Protein AF-A0A8I6XYZ6-F1 (afdb_monomer_lite)

Secondary structure (DSSP, 8-state):
--HHHHHHHHHHHHHHHHHHHHHTSGGGTT-HHHHHHHHHHHHHHHHHHHHHHHHHT-SS--HHHHHHHHHHHHHHHHHHHHHHHHHHHHSSTT-HHHHHHHHHHHHHHHHHHHHHHHHHHHHHHHHHHHHHHHHHTTHHHHHHTT-------HHHHHHHHHHTT--S-HHHHHHHGGG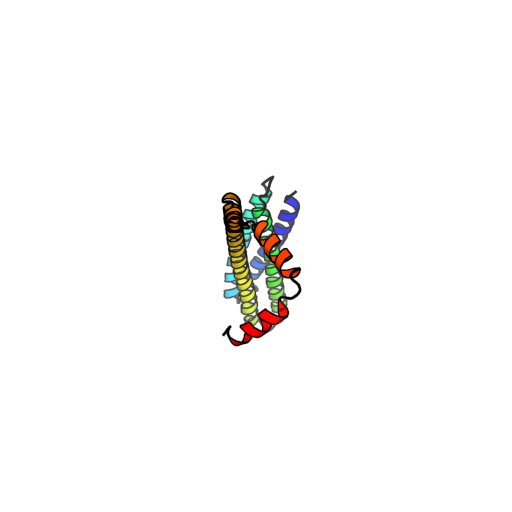--

pLDDT: mean 74.81, std 10.94, range [46.44, 90.06]

Foldseek 3Di:
DCQVLLVVLLVLLVVLLVLLVVCLDPVNVVVVVSVVVSVVVNVVSVVVNVVSVVVNPDPDDDPVRVVVSVLSSVVSVQLVVLSVVLVVVVVPPDDNPVSSVVSVVSNVVSVVVVVVVVVVVVVVVVVVVVVVVCVVVCVVVVVVVVPPPPPDPVVVVVVVVVVVPDDPCPVVCVVCVVVPD

Organism: Hordeum vulgare subsp. vulgare (NCBI:txid112509)

Structure (mmCIF, N/CA/C/O backbone):
data_AF-A0A8I6XYZ6-F1
#
_entry.id   AF-A0A8I6XYZ6-F1
#
loop_
_atom_site.group_PDB
_atom_site.id
_atom_site.type_symbol
_atom_site.label_atom_id
_atom_site.label_alt_id
_atom_site.label_comp_id
_atom_site.label_asym_id
_atom_site.label_entity_id
_atom_site.label_seq_id
_atom_site.pdbx_PDB_ins_code
_atom_site.Cartn_x
_atom_site.Cartn_y
_atom_site.Cartn_z
_atom_site.occupancy
_atom_site.B_iso_or_equiv
_atom_site.auth_seq_id
_atom_site.auth_comp_id
_atom_site.auth_asym_id
_atom_site.auth_atom_id
_atom_site.pdbx_PDB_model_num
ATOM 1 N N . MET A 1 1 ? 12.196 17.423 -11.114 1.00 46.44 1 MET A N 1
ATOM 2 C CA . MET A 1 1 ? 10.815 17.808 -10.720 1.00 46.44 1 MET A CA 1
ATOM 3 C C . MET A 1 1 ? 10.084 16.623 -10.070 1.00 46.44 1 MET A C 1
ATOM 5 O O . MET A 1 1 ? 9.103 16.125 -10.606 1.00 46.44 1 MET A O 1
ATOM 9 N N . SER A 1 2 ? 10.576 16.140 -8.923 1.00 52.31 2 SER A N 1
ATOM 10 C CA . SER A 1 2 ? 10.063 14.932 -8.234 1.00 52.31 2 SER A CA 1
ATOM 11 C C . SER A 1 2 ? 9.264 15.259 -6.964 1.00 52.31 2 SER A C 1
ATOM 13 O O . SER A 1 2 ? 8.415 14.468 -6.557 1.00 52.31 2 SER A O 1
ATOM 15 N N . ALA A 1 3 ? 9.524 16.430 -6.375 1.00 57.62 3 ALA A N 1
ATOM 16 C CA . ALA A 1 3 ? 8.981 16.893 -5.100 1.00 57.62 3 ALA A CA 1
ATOM 17 C C . ALA A 1 3 ? 7.437 16.910 -4.999 1.00 57.62 3 ALA A C 1
ATOM 19 O O . ALA A 1 3 ? 6.911 16.353 -4.037 1.00 57.62 3 ALA A O 1
ATOM 20 N N . PRO A 1 4 ? 6.660 17.437 -5.976 1.00 60.50 4 PRO A N 1
ATOM 21 C CA . PRO A 1 4 ? 5.206 17.553 -5.795 1.00 60.50 4 PRO A CA 1
ATOM 22 C C . PRO A 1 4 ? 4.486 16.195 -5.710 1.00 60.50 4 PRO A C 1
ATOM 24 O O . PRO A 1 4 ? 3.459 16.074 -5.047 1.00 60.50 4 PRO A O 1
ATOM 27 N N . ILE A 1 5 ? 5.034 15.148 -6.336 1.00 60.56 5 ILE A N 1
ATOM 28 C CA . ILE A 1 5 ? 4.434 13.801 -6.347 1.00 60.56 5 ILE A CA 1
ATOM 29 C C . ILE A 1 5 ? 4.710 13.059 -5.031 1.00 60.56 5 ILE A C 1
ATOM 31 O O . ILE A 1 5 ? 3.860 12.309 -4.539 1.00 60.56 5 ILE A O 1
ATOM 35 N N . ILE A 1 6 ? 5.895 13.265 -4.449 1.00 70.31 6 ILE A N 1
ATOM 36 C CA . ILE A 1 6 ? 6.253 12.671 -3.157 1.00 70.31 6 ILE A CA 1
ATOM 37 C C . ILE A 1 6 ? 5.384 13.291 -2.056 1.00 70.31 6 ILE A C 1
ATOM 39 O O . ILE A 1 6 ? 4.789 12.550 -1.277 1.00 70.31 6 ILE A O 1
ATOM 43 N N . SER A 1 7 ? 5.174 14.611 -2.095 1.00 75.56 7 SER A N 1
ATOM 44 C CA . SER A 1 7 ? 4.278 15.327 -1.178 1.00 75.56 7 SER A CA 1
ATOM 45 C C . SER A 1 7 ? 2.847 14.764 -1.157 1.00 75.56 7 SER A C 1
ATOM 47 O O . SER A 1 7 ? 2.317 14.454 -0.087 1.00 75.56 7 SER A O 1
ATOM 49 N N . ALA A 1 8 ? 2.240 14.523 -2.326 1.00 78.75 8 ALA A N 1
ATOM 50 C CA . ALA A 1 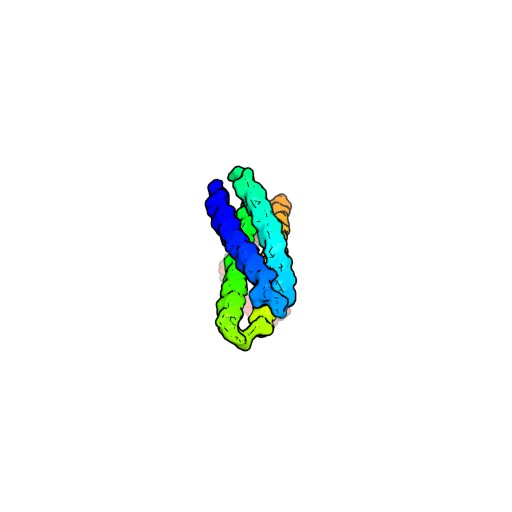8 ? 0.899 13.935 -2.411 1.00 78.75 8 ALA A CA 1
ATOM 51 C C . ALA A 1 8 ? 0.833 12.514 -1.818 1.00 78.75 8 ALA A C 1
ATOM 53 O O . ALA A 1 8 ? -0.107 12.172 -1.097 1.00 78.75 8 ALA A O 1
ATOM 54 N N . THR A 1 9 ? 1.859 11.698 -2.080 1.00 81.62 9 THR A N 1
ATOM 55 C CA . THR A 1 9 ? 1.954 10.323 -1.564 1.00 81.62 9 THR A CA 1
ATOM 56 C C . THR A 1 9 ? 2.098 10.319 -0.040 1.00 81.62 9 THR A C 1
ATOM 58 O O . THR A 1 9 ? 1.383 9.594 0.651 1.00 81.62 9 THR A O 1
ATOM 61 N N . MET A 1 10 ? 2.953 11.187 0.508 1.00 84.31 10 MET A N 1
ATOM 62 C CA . MET A 1 10 ? 3.110 11.355 1.956 1.00 84.31 10 MET A CA 1
ATOM 63 C C . MET A 1 10 ? 1.819 11.827 2.631 1.00 84.31 10 MET A C 1
ATOM 65 O O . MET A 1 10 ? 1.500 11.368 3.729 1.00 84.31 10 MET A O 1
ATOM 69 N N . GLY A 1 11 ? 1.053 12.706 1.976 1.00 84.56 11 GLY A N 1
ATOM 70 C CA . GLY A 1 11 ? -0.263 13.139 2.445 1.00 84.56 11 GLY A CA 1
ATOM 71 C C . GLY A 1 11 ? -1.224 11.964 2.639 1.00 84.56 11 GLY A C 1
ATOM 72 O O . GLY A 1 11 ? -1.766 11.791 3.731 1.00 84.56 11 GLY A O 1
ATOM 73 N N . ALA A 1 12 ? -1.361 11.106 1.622 1.00 85.25 12 ALA A N 1
ATOM 74 C CA . ALA A 1 12 ? -2.196 9.904 1.701 1.00 85.25 12 ALA A CA 1
ATOM 75 C C . ALA A 1 12 ? -1.749 8.964 2.838 1.00 85.25 12 ALA A C 1
ATOM 77 O O . ALA A 1 12 ? -2.569 8.465 3.611 1.00 85.25 12 ALA A O 1
ATOM 78 N N . MET A 1 13 ? -0.437 8.776 3.008 1.00 86.75 13 MET A N 1
ATOM 79 C CA . MET A 1 13 ? 0.109 7.930 4.073 1.00 86.75 13 MET A CA 1
ATOM 80 C C . MET A 1 13 ? -0.138 8.489 5.476 1.00 86.75 13 MET A C 1
ATOM 82 O O . MET A 1 13 ? -0.455 7.725 6.386 1.00 86.75 13 MET A O 1
ATOM 86 N N . ASN A 1 14 ? -0.039 9.807 5.669 1.00 88.12 14 ASN A N 1
ATOM 87 C CA . ASN A 1 14 ? -0.351 10.437 6.953 1.00 88.12 14 ASN A CA 1
ATOM 88 C C . ASN A 1 14 ? -1.823 10.226 7.331 1.00 88.12 14 ASN A C 1
ATOM 90 O O . ASN A 1 14 ? -2.118 9.840 8.466 1.00 88.12 14 ASN A O 1
ATOM 94 N N . THR A 1 15 ? -2.735 10.405 6.373 1.00 89.12 15 THR A N 1
ATOM 95 C CA . THR A 1 15 ? -4.166 10.135 6.566 1.00 89.12 15 THR A CA 1
ATOM 96 C C . THR A 1 15 ? -4.405 8.679 6.965 1.00 89.12 15 THR A C 1
ATOM 98 O O . THR A 1 15 ? -5.091 8.409 7.953 1.00 89.12 15 THR A O 1
ATOM 101 N N . LEU A 1 16 ? -3.783 7.729 6.261 1.00 88.19 16 LEU A N 1
ATOM 102 C CA . LEU A 1 16 ? -3.870 6.300 6.572 1.00 88.19 16 LEU A CA 1
ATOM 103 C C . LEU A 1 16 ? -3.353 5.955 7.965 1.00 88.19 16 LEU A C 1
ATOM 105 O O . LEU A 1 16 ? -4.025 5.241 8.708 1.00 88.19 16 LEU A O 1
ATOM 109 N N . ILE A 1 17 ? -2.174 6.456 8.333 1.00 88.69 17 ILE A N 1
ATOM 110 C CA . ILE A 1 17 ? -1.574 6.233 9.653 1.00 88.69 17 ILE A CA 1
ATOM 111 C C . ILE A 1 17 ? -2.513 6.750 10.751 1.00 88.69 17 ILE A C 1
ATOM 113 O O . ILE A 1 17 ? -2.707 6.065 11.758 1.00 88.69 17 ILE A O 1
ATOM 117 N N . GLY A 1 18 ? -3.148 7.907 10.537 1.00 87.94 18 GLY A N 1
ATOM 118 C CA . GLY A 1 18 ? -4.168 8.455 11.432 1.00 87.94 18 GLY A CA 1
ATOM 119 C C . GLY A 1 18 ? -5.397 7.549 11.557 1.00 87.94 18 GLY A C 1
ATOM 120 O O . GLY A 1 18 ? -5.792 7.191 12.668 1.00 87.94 18 GLY A O 1
ATOM 121 N N . LYS A 1 19 ? -5.963 7.097 10.431 1.00 87.12 19 LYS A N 1
ATOM 122 C CA . LYS A 1 19 ? -7.114 6.177 10.415 1.00 87.12 19 LYS A CA 1
ATOM 123 C C . LYS A 1 19 ? -6.789 4.835 11.091 1.00 87.12 19 LYS A C 1
ATOM 125 O O . LYS A 1 19 ? -7.590 4.316 11.866 1.00 87.12 19 LYS A O 1
ATOM 130 N N . LEU A 1 20 ? -5.594 4.287 10.868 1.00 86.50 20 LEU A N 1
ATOM 131 C CA . LEU A 1 20 ? -5.122 3.067 11.534 1.00 86.50 20 LEU A CA 1
ATOM 132 C C . LEU A 1 20 ? -4.927 3.270 13.040 1.00 86.50 20 LEU A C 1
ATOM 134 O O . LEU A 1 20 ? -5.256 2.378 13.820 1.00 86.50 20 LEU A O 1
ATOM 138 N N . ALA A 1 21 ? -4.443 4.440 13.467 1.00 87.75 21 ALA A N 1
ATOM 139 C CA . ALA A 1 21 ? -4.367 4.794 14.882 1.00 87.75 21 ALA A CA 1
ATOM 140 C C . ALA A 1 21 ? -5.758 4.860 15.529 1.00 87.75 21 ALA A C 1
ATOM 142 O O . ALA A 1 21 ? -5.940 4.312 16.615 1.00 87.75 21 ALA A O 1
ATOM 143 N N . ALA A 1 22 ? -6.753 5.421 14.836 1.00 86.12 22 ALA A N 1
ATOM 144 C CA . ALA A 1 22 ? -8.140 5.422 15.298 1.00 86.12 22 ALA A CA 1
ATOM 145 C C . ALA A 1 22 ? -8.701 3.997 15.447 1.00 86.12 22 ALA A C 1
ATOM 147 O O . ALA A 1 22 ? -9.325 3.687 16.459 1.00 86.12 22 ALA A O 1
ATOM 148 N N . LEU A 1 23 ? -8.394 3.082 14.517 1.00 82.44 23 LEU A N 1
ATOM 149 C CA . LEU A 1 23 ? -8.761 1.659 14.633 1.00 82.44 23 LEU A CA 1
ATOM 150 C C . LEU A 1 23 ? -8.096 0.938 15.812 1.00 82.44 23 LEU A C 1
ATOM 152 O O . LEU A 1 23 ? -8.573 -0.112 16.245 1.00 82.44 23 LEU A O 1
ATOM 156 N N . MET A 1 24 ? -7.005 1.488 16.341 1.00 84.31 24 MET A N 1
ATOM 157 C CA . MET A 1 24 ? -6.375 1.038 17.580 1.00 84.31 24 MET A CA 1
ATOM 158 C C . MET A 1 24 ? -6.910 1.756 18.822 1.00 84.31 24 MET A C 1
ATOM 160 O O . MET A 1 24 ? -6.477 1.433 19.924 1.00 84.31 24 MET A O 1
ATOM 164 N N . GLY A 1 25 ? -7.847 2.689 18.679 1.00 81.56 25 GLY A N 1
ATOM 165 C CA . GLY A 1 25 ? -8.515 3.360 19.785 1.00 81.56 25 GLY A CA 1
ATOM 166 C C . GLY A 1 25 ? -9.470 2.447 20.556 1.00 81.56 25 GLY A C 1
ATOM 167 O O . GLY A 1 25 ? -9.766 1.305 20.170 1.00 81.56 25 GLY A O 1
ATOM 168 N N . ASP A 1 26 ? -9.965 2.953 21.681 1.00 76.12 26 ASP A N 1
ATOM 169 C CA . ASP A 1 26 ? -10.812 2.187 22.600 1.00 76.12 26 ASP A CA 1
ATOM 170 C C . ASP A 1 26 ? -12.196 1.857 22.033 1.00 76.12 26 ASP A C 1
ATOM 172 O O . ASP A 1 26 ? -12.776 0.830 22.399 1.00 76.12 26 ASP A O 1
ATOM 176 N N . GLU A 1 27 ? -12.674 2.636 21.062 1.00 74.25 27 GLU A N 1
ATOM 177 C CA . GLU A 1 27 ? -13.911 2.382 20.310 1.00 74.25 27 GLU A CA 1
ATOM 178 C C . GLU A 1 27 ? -13.909 1.003 19.625 1.00 74.25 27 GLU A C 1
ATOM 180 O O . GLU A 1 27 ? -14.933 0.316 19.554 1.00 74.25 27 GLU A O 1
ATOM 185 N N . TYR A 1 28 ? -12.728 0.533 19.209 1.00 74.06 28 TYR A N 1
ATOM 186 C CA . TYR A 1 28 ? -12.540 -0.739 18.510 1.00 74.06 28 TYR A CA 1
ATOM 187 C C . TYR A 1 28 ? -11.843 -1.801 19.366 1.00 74.06 28 TYR A C 1
ATOM 189 O O . TYR A 1 28 ? -11.396 -2.824 18.843 1.00 74.06 28 TYR A O 1
ATOM 197 N N . LYS A 1 29 ? -11.785 -1.631 20.697 1.00 75.56 29 LYS A N 1
ATOM 198 C CA . LYS A 1 29 ? -11.099 -2.566 21.617 1.00 75.56 29 LYS A CA 1
ATOM 199 C C . LYS A 1 29 ? -11.566 -4.021 21.510 1.00 75.56 29 LYS A C 1
ATOM 201 O O . LYS A 1 29 ? -10.782 -4.940 21.721 1.00 75.56 29 LYS A O 1
ATOM 206 N N . LYS A 1 30 ? -12.832 -4.239 21.127 1.00 77.00 30 LYS A N 1
ATOM 207 C CA . LYS A 1 30 ? -13.415 -5.579 20.920 1.00 77.00 30 LYS A CA 1
ATOM 208 C C . LYS A 1 30 ? -12.847 -6.295 19.687 1.00 77.00 30 LYS A C 1
ATOM 210 O O . LYS A 1 30 ? -12.943 -7.513 19.592 1.00 77.00 30 LYS A O 1
ATOM 215 N N . LEU A 1 31 ? -12.244 -5.565 18.748 1.00 75.69 31 LEU A N 1
ATOM 216 C CA . LEU A 1 31 ? -11.719 -6.092 17.490 1.00 75.69 31 LEU A CA 1
ATOM 217 C C . LEU A 1 31 ? -10.213 -6.358 17.599 1.00 75.69 31 LEU A C 1
ATOM 219 O O . LEU A 1 31 ? -9.407 -5.833 16.834 1.00 75.69 31 LEU A O 1
ATOM 223 N N . THR A 1 32 ? -9.818 -7.194 18.558 1.00 77.75 32 THR A N 1
ATOM 224 C CA . THR A 1 32 ? -8.404 -7.470 18.877 1.00 77.75 32 THR A CA 1
ATOM 225 C C . THR A 1 32 ? -7.592 -7.938 17.664 1.00 77.75 32 THR A C 1
ATOM 227 O O . THR A 1 32 ? -6.453 -7.510 17.480 1.00 77.75 32 THR A O 1
ATOM 230 N N . SER A 1 33 ? -8.182 -8.753 16.781 1.00 77.81 33 SER A N 1
ATOM 231 C CA . SER A 1 33 ? -7.537 -9.170 15.527 1.00 77.81 33 SER A CA 1
ATOM 232 C C . SER A 1 33 ? -7.332 -8.014 14.543 1.00 77.81 33 SER A C 1
ATOM 234 O O . SER A 1 33 ? -6.333 -8.010 13.825 1.00 77.81 33 SER A O 1
ATOM 236 N N . VAL A 1 34 ? -8.260 -7.054 14.483 1.00 77.06 34 VAL A N 1
ATOM 237 C CA . VAL A 1 34 ? -8.139 -5.866 13.622 1.00 77.06 34 VAL A CA 1
ATOM 238 C C . VAL A 1 34 ? -7.074 -4.944 14.173 1.00 77.06 34 VAL A C 1
ATOM 240 O O . VAL A 1 34 ? -6.230 -4.507 13.409 1.00 77.06 34 VAL A O 1
ATOM 243 N N . ARG A 1 35 ? -7.046 -4.718 15.492 1.00 81.75 35 ARG A N 1
ATOM 244 C CA . ARG A 1 35 ? -6.025 -3.884 16.143 1.00 81.75 35 ARG A CA 1
ATOM 245 C C . ARG A 1 35 ? -4.614 -4.396 15.868 1.00 81.75 35 ARG A C 1
ATOM 247 O O . ARG A 1 35 ? -3.740 -3.605 15.538 1.00 81.75 35 ARG A O 1
ATOM 254 N N . LYS A 1 36 ? -4.402 -5.718 15.911 1.00 82.12 36 LYS A N 1
ATOM 255 C CA . LYS A 1 36 ? -3.113 -6.329 15.536 1.00 82.12 36 LYS A CA 1
ATOM 256 C C . LYS A 1 36 ? -2.740 -6.055 14.076 1.00 82.12 36 LYS A C 1
ATOM 258 O O . LYS A 1 36 ? -1.599 -5.706 13.799 1.00 82.12 36 LYS A O 1
ATOM 263 N N . GLN A 1 37 ? -3.689 -6.197 13.147 1.00 80.88 37 GLN A N 1
ATOM 264 C CA . GLN A 1 37 ? -3.439 -5.895 11.732 1.00 80.88 37 GLN A CA 1
ATOM 265 C C . GLN A 1 37 ? -3.224 -4.400 11.483 1.00 80.88 37 GLN A C 1
ATOM 267 O O . GLN A 1 37 ? -2.347 -4.043 10.706 1.00 80.88 37 GLN A O 1
ATOM 272 N N . ALA A 1 38 ? -3.980 -3.538 12.162 1.00 84.19 38 ALA A N 1
ATOM 273 C CA . ALA A 1 38 ? -3.858 -2.093 12.059 1.00 84.19 38 ALA A CA 1
ATOM 274 C C . ALA A 1 38 ? -2.506 -1.603 12.591 1.00 84.19 38 ALA A C 1
ATOM 276 O O . ALA A 1 38 ? -1.872 -0.783 11.938 1.00 84.19 38 ALA A O 1
ATOM 277 N N . SER A 1 39 ? -2.031 -2.162 13.710 1.00 86.06 39 SER A N 1
ATOM 278 C CA . SER A 1 39 ? -0.686 -1.902 14.236 1.00 86.06 39 SER A CA 1
ATOM 279 C C . SER A 1 39 ? 0.387 -2.298 13.229 1.00 86.06 39 SER A C 1
ATOM 281 O O . SER A 1 39 ? 1.205 -1.468 12.862 1.00 86.06 39 SER A O 1
ATOM 283 N N . PHE A 1 40 ? 0.331 -3.532 12.714 1.00 84.81 40 PHE A N 1
ATOM 284 C CA . PHE A 1 40 ? 1.292 -4.005 11.716 1.00 84.81 40 PHE A CA 1
ATOM 285 C C . PHE A 1 40 ? 1.337 -3.094 10.479 1.00 84.81 40 PHE A C 1
ATOM 287 O O . PHE A 1 40 ? 2.409 -2.739 10.001 1.00 84.81 40 PHE A O 1
ATOM 294 N N . LEU A 1 41 ? 0.172 -2.690 9.965 1.00 86.31 41 LEU A N 1
ATOM 295 C CA . LEU A 1 41 ? 0.104 -1.790 8.815 1.00 86.31 41 LEU A CA 1
ATOM 296 C C . LEU A 1 41 ? 0.600 -0.387 9.114 1.00 86.31 41 LEU A C 1
ATOM 298 O O . LEU A 1 41 ? 1.217 0.227 8.250 1.00 86.31 41 LEU A O 1
ATOM 302 N N . LYS A 1 42 ? 0.329 0.126 10.313 1.00 88.75 42 LYS A N 1
ATOM 303 C CA . LYS A 1 42 ? 0.831 1.427 10.735 1.00 88.75 42 LYS A CA 1
ATOM 304 C C . LYS A 1 42 ? 2.359 1.424 10.732 1.00 88.75 42 LYS A C 1
ATOM 306 O O . LYS A 1 42 ? 2.950 2.387 10.247 1.00 88.75 42 LYS A O 1
ATOM 311 N N . ASP A 1 43 ? 2.977 0.356 11.225 1.00 88.00 43 ASP A N 1
ATOM 312 C CA . ASP A 1 43 ? 4.435 0.234 11.289 1.00 88.00 43 ASP A CA 1
ATOM 313 C C . ASP A 1 43 ? 5.050 0.148 9.881 1.00 88.00 43 ASP A C 1
ATOM 315 O O . ASP A 1 43 ? 5.976 0.894 9.566 1.00 88.00 43 ASP A O 1
ATOM 319 N N . GLU A 1 44 ? 4.476 -0.673 8.994 1.00 88.12 44 GLU A N 1
ATOM 320 C CA . GLU A 1 44 ? 4.908 -0.781 7.589 1.00 88.12 44 GLU A CA 1
ATOM 321 C C . GLU A 1 44 ? 4.752 0.540 6.820 1.00 88.12 44 GLU A C 1
ATOM 323 O O . GLU A 1 44 ? 5.682 0.986 6.147 1.00 88.12 44 GLU A O 1
ATOM 328 N N . LEU A 1 45 ? 3.601 1.213 6.944 1.00 87.69 45 LEU A N 1
ATOM 329 C CA . LEU A 1 45 ? 3.380 2.507 6.292 1.00 87.69 45 LEU A CA 1
ATOM 330 C C . LEU A 1 45 ? 4.313 3.584 6.851 1.00 87.69 45 LEU A C 1
ATOM 332 O O . LEU A 1 45 ? 4.797 4.421 6.096 1.00 87.69 45 LEU A O 1
ATOM 336 N N . SER A 1 46 ? 4.621 3.551 8.148 1.00 88.31 46 SER A N 1
ATOM 337 C CA . SER A 1 46 ? 5.592 4.477 8.745 1.00 88.31 46 SER A CA 1
ATOM 338 C C . SER A 1 46 ? 6.999 4.258 8.181 1.00 88.31 46 SER A C 1
ATOM 340 O O . SER A 1 46 ? 7.681 5.226 7.849 1.00 88.31 46 SER A O 1
ATOM 342 N N . ALA A 1 47 ? 7.416 3.001 8.000 1.00 87.94 47 ALA A N 1
ATOM 343 C CA . ALA A 1 47 ? 8.704 2.671 7.392 1.00 87.94 47 ALA A CA 1
ATOM 344 C C . ALA A 1 47 ? 8.786 3.120 5.921 1.00 87.94 47 ALA A C 1
ATOM 346 O O . ALA A 1 47 ? 9.771 3.732 5.507 1.00 87.94 47 ALA A O 1
ATOM 347 N N . MET A 1 48 ? 7.732 2.876 5.136 1.00 87.50 48 MET A N 1
ATOM 348 C CA . MET A 1 48 ? 7.650 3.333 3.743 1.00 87.50 48 MET A CA 1
ATOM 349 C C . MET A 1 48 ? 7.636 4.862 3.633 1.00 87.50 48 MET A C 1
ATOM 351 O O . MET A 1 48 ? 8.270 5.412 2.735 1.00 87.50 48 MET A O 1
ATOM 355 N N . LYS A 1 49 ? 6.970 5.553 4.565 1.00 86.94 49 LYS A N 1
ATOM 356 C CA . LYS A 1 49 ? 6.951 7.016 4.626 1.00 86.94 49 LYS A CA 1
ATOM 357 C C . LYS A 1 49 ? 8.354 7.571 4.879 1.00 86.94 49 LYS A C 1
ATOM 359 O O . LYS A 1 49 ? 8.786 8.445 4.139 1.00 86.94 49 LYS A O 1
ATOM 364 N N . ALA A 1 50 ? 9.086 7.023 5.850 1.00 88.00 50 ALA A N 1
ATOM 365 C CA . ALA A 1 50 ? 10.464 7.437 6.125 1.00 88.00 50 ALA A CA 1
ATOM 366 C C . ALA A 1 50 ? 11.386 7.234 4.906 1.00 88.00 50 ALA A C 1
ATOM 368 O O . ALA A 1 50 ? 12.276 8.041 4.634 1.00 88.00 50 ALA A O 1
ATOM 369 N N . LEU A 1 51 ? 11.157 6.170 4.128 1.00 86.00 51 LEU A N 1
ATOM 370 C CA . LEU A 1 51 ? 11.886 5.949 2.881 1.00 86.00 51 LEU A CA 1
ATOM 371 C C . LEU A 1 51 ? 11.510 6.974 1.797 1.00 86.00 51 LEU A C 1
ATOM 373 O O . LEU A 1 51 ? 12.394 7.449 1.090 1.00 86.00 51 LEU A O 1
ATOM 377 N N . LEU A 1 52 ? 10.234 7.353 1.681 1.00 85.69 52 LEU A N 1
ATOM 378 C CA . LEU A 1 52 ? 9.796 8.421 0.776 1.00 85.69 52 LEU A CA 1
ATOM 379 C C . LEU A 1 52 ? 10.369 9.791 1.157 1.00 85.69 52 LEU A C 1
ATOM 381 O O . LEU A 1 52 ? 10.804 10.510 0.265 1.00 85.69 52 LEU A O 1
ATOM 385 N N . GLU A 1 53 ? 10.434 10.122 2.449 1.00 86.25 53 GLU A N 1
ATOM 386 C CA . GLU A 1 53 ? 11.082 11.345 2.952 1.00 86.25 53 GLU A CA 1
ATOM 387 C C . GLU A 1 53 ? 12.563 11.379 2.544 1.00 86.25 53 GLU A C 1
ATOM 389 O O . GLU A 1 53 ? 13.061 12.387 2.047 1.00 86.25 53 GLU A O 1
ATOM 394 N N . LYS A 1 54 ? 13.266 10.243 2.656 1.00 84.88 54 LYS A N 1
ATOM 395 C CA . LYS A 1 54 ? 14.650 10.125 2.178 1.00 84.88 54 LYS A CA 1
ATOM 396 C C . LYS A 1 54 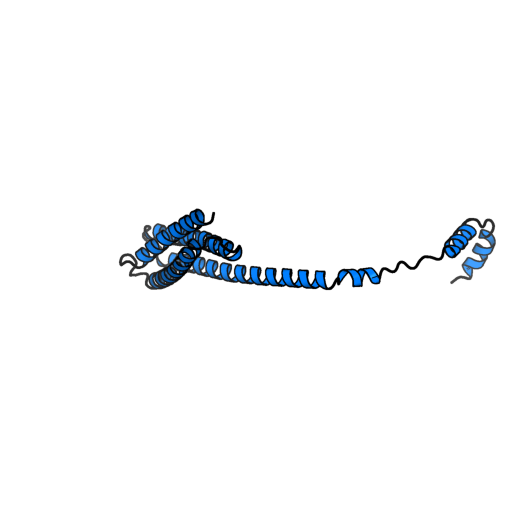? 14.766 10.338 0.664 1.00 84.88 54 LYS A C 1
ATOM 398 O O . LYS A 1 54 ? 15.729 10.955 0.219 1.00 84.88 54 LYS A O 1
ATOM 403 N N . LEU A 1 55 ? 13.816 9.824 -0.120 1.00 83.44 55 LEU A N 1
ATOM 404 C CA . LEU A 1 55 ? 13.781 10.018 -1.573 1.00 83.44 55 LEU A CA 1
ATOM 405 C C . LEU A 1 55 ? 13.456 11.469 -1.960 1.00 83.44 55 LEU A C 1
ATOM 407 O O . LEU A 1 55 ? 13.920 11.933 -2.994 1.00 83.44 55 LEU A O 1
ATOM 411 N N . GLU A 1 56 ? 12.685 12.200 -1.156 1.00 80.19 56 GLU A N 1
ATOM 412 C CA . GLU A 1 56 ? 12.364 13.608 -1.421 1.00 80.19 56 GLU A CA 1
ATOM 413 C C . GLU A 1 56 ? 13.593 14.519 -1.356 1.00 80.19 56 GLU A C 1
ATOM 415 O O . GLU A 1 56 ? 13.687 15.481 -2.114 1.00 80.19 56 GLU A O 1
ATOM 420 N N . LEU A 1 57 ? 14.552 14.180 -0.492 1.00 79.75 57 LEU A N 1
ATOM 421 C CA . LEU A 1 57 ? 15.808 14.911 -0.316 1.00 79.75 57 LEU A CA 1
ATOM 422 C C . LEU A 1 57 ? 16.826 14.665 -1.443 1.00 79.75 57 LEU A C 1
ATOM 424 O O . LEU A 1 57 ? 17.910 15.244 -1.422 1.00 79.75 57 LEU A O 1
ATOM 428 N N . MET A 1 58 ? 16.518 13.788 -2.402 1.00 79.56 58 MET A N 1
ATOM 429 C CA . MET A 1 58 ? 17.398 13.477 -3.527 1.00 79.56 58 MET A CA 1
ATOM 430 C C . MET A 1 58 ? 17.043 14.331 -4.751 1.00 79.56 58 MET A C 1
ATOM 432 O O . MET A 1 58 ? 15.908 14.297 -5.232 1.00 79.56 58 MET A O 1
ATOM 436 N N . ASP A 1 59 ? 18.034 15.035 -5.306 1.00 72.25 59 ASP A N 1
ATOM 437 C CA . ASP A 1 59 ? 17.856 15.895 -6.488 1.00 72.25 59 ASP A CA 1
ATOM 438 C C . ASP A 1 59 ? 17.435 15.106 -7.738 1.00 72.25 59 ASP A C 1
ATOM 440 O O . ASP A 1 59 ? 16.588 15.552 -8.523 1.00 72.25 59 ASP A O 1
ATOM 444 N N . GLU A 1 60 ? 17.972 13.894 -7.900 1.00 77.81 60 GLU A N 1
ATOM 445 C CA . GLU A 1 60 ? 17.671 13.016 -9.024 1.00 77.81 60 GLU A CA 1
ATOM 446 C C . GLU A 1 60 ? 17.245 11.627 -8.541 1.00 77.81 60 GLU A C 1
ATOM 448 O O . GLU A 1 60 ? 17.974 10.916 -7.849 1.00 77.81 60 GLU A O 1
ATOM 453 N N . LEU A 1 61 ? 16.016 11.246 -8.903 1.00 75.38 61 LEU A N 1
ATOM 454 C CA . LEU A 1 61 ? 15.464 9.932 -8.597 1.00 75.38 61 LEU A CA 1
ATOM 455 C C . LEU A 1 61 ? 15.651 8.998 -9.790 1.00 75.38 61 LEU A C 1
ATOM 457 O O . LEU A 1 61 ? 15.115 9.263 -10.878 1.00 75.38 61 LEU A O 1
ATOM 461 N N . ASP A 1 62 ? 16.329 7.881 -9.538 1.00 80.69 62 ASP A N 1
ATOM 462 C CA . ASP A 1 62 ? 16.426 6.754 -10.460 1.00 80.69 62 ASP A CA 1
ATOM 463 C C . ASP A 1 62 ? 15.019 6.287 -10.910 1.00 80.69 62 ASP A C 1
ATOM 465 O O . ASP A 1 62 ? 14.063 6.346 -10.118 1.00 80.69 62 ASP A O 1
ATOM 469 N N . PRO A 1 63 ? 14.837 5.836 -12.167 1.00 75.62 63 PRO A N 1
ATOM 470 C CA . PRO A 1 63 ? 13.548 5.348 -12.655 1.00 75.62 63 PRO A CA 1
ATOM 471 C C . PRO A 1 63 ? 12.913 4.257 -11.780 1.00 75.62 63 PRO A C 1
ATOM 473 O O . PRO A 1 63 ? 11.691 4.251 -11.623 1.00 75.62 63 PRO A O 1
ATOM 476 N N . LEU A 1 64 ? 13.711 3.385 -11.151 1.00 73.19 64 LEU A N 1
ATOM 477 C CA . LEU A 1 64 ? 13.215 2.352 -10.241 1.00 73.19 64 LEU A CA 1
ATOM 478 C C . LEU A 1 64 ? 12.604 2.966 -8.974 1.00 73.19 64 LEU A C 1
ATOM 480 O O . LEU A 1 64 ? 11.531 2.552 -8.537 1.00 73.19 64 LEU A O 1
ATOM 484 N N . ALA A 1 65 ? 13.243 3.999 -8.417 1.00 77.62 65 ALA A N 1
ATOM 485 C CA . ALA A 1 65 ? 12.739 4.717 -7.248 1.00 77.62 65 ALA A CA 1
ATOM 486 C C . ALA A 1 65 ? 11.437 5.478 -7.556 1.00 77.62 65 ALA A C 1
ATOM 488 O O . ALA A 1 65 ? 10.536 5.530 -6.717 1.00 77.62 65 ALA A O 1
ATOM 489 N N . LYS A 1 66 ? 11.298 6.022 -8.775 1.00 78.75 66 LYS A N 1
ATOM 490 C CA . LYS A 1 66 ? 10.044 6.648 -9.237 1.00 78.75 66 LYS A CA 1
ATOM 491 C C . LYS A 1 66 ? 8.916 5.627 -9.344 1.00 78.75 66 LYS A C 1
ATOM 493 O O . LYS A 1 66 ? 7.834 5.882 -8.824 1.00 78.75 66 LYS A O 1
ATOM 498 N N . ASN A 1 67 ? 9.188 4.473 -9.954 1.00 78.75 67 ASN A N 1
ATOM 499 C CA . ASN A 1 67 ? 8.211 3.394 -10.081 1.00 78.75 67 ASN A CA 1
ATOM 500 C C . ASN A 1 67 ? 7.778 2.861 -8.706 1.00 78.75 67 ASN A C 1
ATOM 502 O O . ASN A 1 67 ? 6.588 2.710 -8.443 1.00 78.75 67 ASN A O 1
ATOM 506 N N . TRP A 1 68 ? 8.734 2.656 -7.795 1.00 82.81 68 TRP A N 1
ATOM 507 C CA . TRP A 1 68 ? 8.442 2.245 -6.423 1.00 82.81 68 TRP A CA 1
ATOM 508 C C . TRP A 1 68 ? 7.558 3.263 -5.690 1.00 82.81 68 TRP A C 1
ATOM 510 O O . TRP A 1 68 ? 6.547 2.883 -5.103 1.00 82.81 68 TRP A O 1
ATOM 520 N N . ARG A 1 69 ? 7.875 4.562 -5.773 1.00 83.12 69 ARG A N 1
ATOM 521 C CA . ARG A 1 69 ? 7.042 5.632 -5.196 1.00 83.12 69 ARG A CA 1
ATOM 522 C C . ARG A 1 69 ? 5.617 5.590 -5.744 1.00 83.12 69 ARG A C 1
ATOM 524 O O . ARG A 1 69 ? 4.663 5.709 -4.978 1.00 83.12 69 ARG A O 1
ATOM 531 N N . ASP A 1 70 ? 5.472 5.459 -7.058 1.00 81.75 70 ASP A N 1
ATOM 532 C CA . ASP A 1 70 ? 4.160 5.446 -7.703 1.00 81.75 70 ASP A CA 1
ATOM 533 C C . ASP A 1 70 ? 3.338 4.236 -7.248 1.00 81.75 70 ASP A C 1
ATOM 535 O O . ASP A 1 70 ? 2.158 4.370 -6.938 1.00 81.75 70 ASP A O 1
ATOM 539 N N . HIS A 1 71 ? 3.986 3.089 -7.067 1.00 81.44 71 HIS A N 1
ATOM 540 C CA . HIS A 1 71 ? 3.366 1.891 -6.511 1.00 81.44 71 HIS A CA 1
ATOM 541 C C . HIS A 1 71 ? 2.918 2.060 -5.052 1.00 81.44 71 HIS A C 1
ATOM 543 O O . HIS A 1 71 ? 1.807 1.670 -4.690 1.00 81.44 71 HIS A O 1
ATOM 549 N N . VAL A 1 72 ? 3.743 2.697 -4.212 1.00 84.38 72 VAL A N 1
ATOM 550 C CA . VAL A 1 72 ? 3.386 3.015 -2.816 1.00 84.38 72 VAL A CA 1
ATOM 551 C C . VAL A 1 72 ? 2.165 3.933 -2.754 1.00 84.38 72 VAL A C 1
ATOM 553 O O . VAL A 1 72 ? 1.304 3.755 -1.888 1.00 84.38 72 VAL A O 1
ATOM 556 N N . ARG A 1 73 ? 2.049 4.884 -3.685 1.00 85.06 73 ARG A N 1
ATOM 557 C CA . ARG A 1 73 ? 0.878 5.759 -3.791 1.00 85.06 73 ARG A CA 1
ATOM 558 C C . ARG A 1 73 ? -0.394 4.981 -4.119 1.00 85.06 73 ARG A C 1
ATOM 560 O O . ARG A 1 73 ? -1.366 5.102 -3.378 1.00 85.06 73 ARG A O 1
ATOM 567 N N . GLU A 1 74 ? -0.385 4.156 -5.164 1.00 84.31 74 GLU A N 1
ATOM 568 C CA . GLU A 1 74 ? -1.564 3.358 -5.537 1.00 84.31 74 GLU A CA 1
ATOM 569 C C . GLU A 1 74 ? -1.989 2.412 -4.403 1.00 84.31 74 GLU A C 1
ATOM 571 O O . GLU A 1 74 ? -3.166 2.323 -4.051 1.00 84.31 74 GLU A O 1
ATOM 576 N N . MET A 1 75 ? -1.017 1.766 -3.748 1.00 84.62 75 MET A N 1
ATOM 577 C CA . MET A 1 75 ? -1.287 0.920 -2.588 1.00 84.62 75 MET A CA 1
ATOM 578 C C . MET A 1 75 ? -1.925 1.704 -1.434 1.00 84.62 75 MET A C 1
ATOM 580 O O . MET A 1 75 ? -2.799 1.175 -0.744 1.00 84.62 75 MET A O 1
ATOM 584 N N . SER A 1 76 ? -1.500 2.949 -1.217 1.00 85.81 76 SER A N 1
ATOM 585 C CA . SER A 1 76 ? -2.063 3.810 -0.176 1.00 85.81 76 SER A CA 1
ATOM 586 C C . SER A 1 76 ? -3.552 4.072 -0.436 1.00 85.81 76 SER A C 1
ATOM 588 O O . SER A 1 76 ? -4.369 3.862 0.460 1.00 85.81 76 SER A O 1
ATOM 590 N N . TYR A 1 77 ? -3.938 4.411 -1.669 1.00 84.50 77 TYR A N 1
ATOM 591 C CA . TYR A 1 77 ? -5.351 4.610 -2.022 1.00 84.50 77 TYR A CA 1
ATOM 592 C C . TYR A 1 77 ? -6.192 3.337 -1.865 1.00 84.50 77 TYR A C 1
ATOM 594 O O . TYR A 1 77 ? -7.300 3.378 -1.327 1.00 84.50 77 TYR A O 1
ATOM 602 N N . ASP A 1 78 ? -5.658 2.178 -2.253 1.00 84.06 78 ASP A N 1
ATOM 603 C CA . ASP A 1 78 ? -6.337 0.895 -2.052 1.00 84.06 78 ASP A CA 1
ATOM 604 C C . ASP A 1 78 ? -6.554 0.574 -0.562 1.00 84.06 78 ASP A C 1
ATOM 606 O O . ASP A 1 78 ? -7.619 0.075 -0.172 1.00 84.06 78 ASP A O 1
ATOM 610 N N . LEU A 1 79 ? -5.555 0.849 0.286 1.00 83.94 79 LEU A N 1
ATOM 611 C CA . LEU A 1 79 ? -5.683 0.686 1.735 1.00 83.94 79 LEU A CA 1
ATOM 612 C C . LEU A 1 79 ? -6.704 1.658 2.323 1.00 83.94 79 LEU A C 1
ATOM 614 O O . LEU A 1 79 ? -7.467 1.260 3.204 1.00 83.94 79 LEU A O 1
ATOM 618 N N . GLU A 1 80 ? -6.730 2.897 1.841 1.00 86.50 80 GLU A N 1
ATOM 619 C CA . GLU A 1 80 ? -7.633 3.934 2.334 1.00 86.50 80 GLU A CA 1
ATOM 620 C C . GLU A 1 80 ? -9.079 3.529 2.081 1.00 86.50 80 GLU A C 1
ATOM 622 O O . GLU A 1 80 ? -9.863 3.443 3.024 1.00 86.50 80 GLU A O 1
ATOM 627 N N . ASN A 1 81 ? -9.379 3.109 0.851 1.00 84.88 81 ASN A N 1
ATOM 628 C CA . ASN A 1 81 ? -10.683 2.566 0.480 1.00 84.88 81 ASN A CA 1
ATOM 629 C C . ASN A 1 81 ? -11.081 1.367 1.355 1.00 84.88 81 ASN A C 1
ATOM 631 O O . ASN A 1 81 ? -12.234 1.227 1.758 1.00 84.88 81 ASN A O 1
ATOM 635 N N . CYS A 1 82 ? -10.131 0.488 1.689 1.00 83.06 82 CYS A N 1
ATOM 636 C CA . CYS A 1 82 ? -10.407 -0.655 2.559 1.00 83.06 82 CYS A CA 1
ATOM 637 C C . CYS A 1 82 ? -10.749 -0.249 4.000 1.00 83.06 82 CYS A C 1
ATOM 639 O O . CYS A 1 82 ? -11.568 -0.920 4.634 1.00 83.06 82 CYS A O 1
ATOM 641 N N . ILE A 1 83 ? -10.102 0.789 4.531 1.00 83.56 83 ILE A N 1
ATOM 642 C CA . ILE A 1 83 ? -10.346 1.290 5.887 1.00 83.56 83 ILE A CA 1
ATOM 643 C C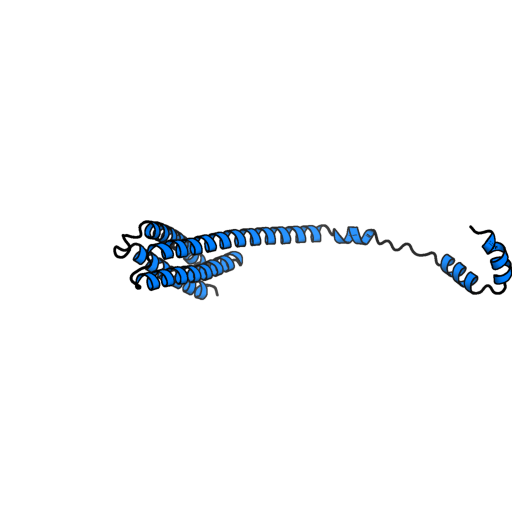 . ILE A 1 83 ? -11.643 2.098 5.933 1.00 83.56 83 ILE A C 1
ATOM 645 O O . ILE A 1 83 ? -12.420 1.920 6.868 1.00 83.56 83 ILE A O 1
ATOM 649 N N . ASP A 1 84 ? -11.918 2.910 4.917 1.00 85.38 84 ASP A N 1
ATOM 650 C CA . ASP A 1 84 ? -13.141 3.708 4.832 1.00 85.38 84 ASP A CA 1
ATOM 651 C C . ASP A 1 84 ? -14.379 2.823 4.676 1.00 85.38 84 ASP A C 1
ATOM 653 O O . ASP A 1 84 ? -15.369 3.021 5.381 1.00 85.38 84 ASP A O 1
ATOM 657 N N . ASP A 1 85 ? -14.299 1.780 3.842 1.00 83.19 85 ASP A N 1
ATOM 658 C CA . ASP A 1 85 ? -15.330 0.740 3.769 1.00 83.19 85 ASP A CA 1
ATOM 659 C C . ASP A 1 85 ? -15.574 0.111 5.147 1.00 83.19 85 ASP A C 1
ATOM 661 O O . ASP A 1 85 ? -16.714 -0.064 5.574 1.00 83.19 85 ASP A O 1
ATOM 665 N N . PHE A 1 86 ? -14.495 -0.200 5.868 1.00 78.06 86 PHE A N 1
ATOM 666 C CA . PHE A 1 86 ? -14.576 -0.822 7.183 1.00 78.06 86 PHE A CA 1
ATOM 667 C C . PHE A 1 86 ? -15.214 0.100 8.233 1.00 78.06 86 PHE A C 1
ATOM 669 O O . PHE A 1 86 ? -16.092 -0.344 8.971 1.00 78.06 86 PHE A O 1
ATOM 676 N N . MET A 1 87 ? -14.805 1.370 8.299 1.00 78.56 87 MET A N 1
ATOM 677 C CA . MET A 1 87 ? -15.345 2.354 9.244 1.00 78.56 87 MET A CA 1
ATOM 678 C C . MET A 1 87 ? -16.814 2.689 8.953 1.00 78.56 87 MET A C 1
ATOM 680 O O . MET A 1 87 ? -17.614 2.760 9.886 1.00 78.56 87 MET A O 1
ATOM 684 N N . ARG A 1 88 ? -17.194 2.832 7.677 1.00 80.44 88 ARG A N 1
ATOM 685 C CA . ARG A 1 88 ? -18.585 3.079 7.265 1.00 80.44 88 ARG A CA 1
ATOM 686 C C . ARG A 1 88 ? -19.513 1.946 7.697 1.00 80.44 88 ARG A C 1
ATOM 688 O O . ARG A 1 88 ? -20.567 2.198 8.275 1.00 80.44 88 ARG A O 1
ATOM 695 N N . ASP A 1 89 ? -19.094 0.704 7.475 1.00 71.94 89 ASP A N 1
ATOM 696 C CA . ASP A 1 89 ? -19.910 -0.470 7.794 1.00 71.94 89 ASP A CA 1
ATOM 697 C C . ASP A 1 89 ? -19.969 -0.742 9.313 1.00 71.94 89 ASP A C 1
ATOM 699 O O . ASP A 1 89 ? -20.900 -1.384 9.795 1.00 71.94 89 ASP A O 1
ATOM 703 N N . LEU A 1 90 ? -19.016 -0.214 10.092 1.00 69.00 90 LEU A N 1
ATOM 704 C CA . LEU A 1 90 ? -19.015 -0.252 11.560 1.00 69.00 90 LEU A CA 1
ATOM 705 C C . LEU A 1 90 ? -19.983 0.739 12.215 1.00 69.00 90 LEU A C 1
ATOM 707 O O . LEU A 1 90 ? -20.417 0.488 13.342 1.00 69.00 90 LEU A O 1
ATOM 711 N N . GLY A 1 91 ? -20.320 1.831 11.522 1.00 62.94 91 GLY A N 1
ATOM 712 C CA . GLY A 1 91 ? -21.390 2.754 11.909 1.00 62.94 91 GLY A CA 1
ATOM 713 C C . GLY A 1 91 ? -22.797 2.173 11.707 1.00 62.94 91 GLY A C 1
ATOM 714 O O . GLY A 1 91 ? -23.758 2.700 12.261 1.00 62.94 91 GLY A O 1
ATOM 715 N N . GLY A 1 92 ? -22.921 1.066 10.959 1.00 57.66 92 GLY A N 1
ATOM 716 C CA . GLY A 1 92 ? -24.133 0.255 10.831 1.00 57.66 92 GLY A CA 1
ATOM 717 C C . GLY A 1 92 ? -24.142 -0.884 11.856 1.00 57.66 92 GLY A C 1
ATOM 718 O O . GLY A 1 92 ? -23.206 -1.673 11.945 1.00 57.66 92 GLY A O 1
ATOM 719 N N . ALA A 1 93 ? -25.194 -0.976 12.662 1.00 52.25 93 ALA A N 1
ATOM 720 C CA . ALA A 1 93 ? -25.170 -1.626 13.972 1.00 52.25 93 ALA A CA 1
ATOM 721 C C . ALA A 1 93 ? -24.915 -3.157 14.051 1.00 52.25 93 ALA A C 1
ATOM 723 O O . ALA A 1 93 ? -24.843 -3.645 15.177 1.00 52.25 93 ALA A O 1
ATOM 724 N N . ASP A 1 94 ? -24.743 -3.937 12.967 1.00 55.22 94 ASP A N 1
ATOM 725 C CA . ASP A 1 94 ? -24.878 -5.411 13.089 1.00 55.22 94 ASP A CA 1
ATOM 726 C C . ASP A 1 94 ? -24.036 -6.331 12.168 1.00 55.22 94 ASP A C 1
ATOM 728 O O . ASP A 1 94 ? -24.491 -7.387 11.737 1.00 55.22 94 ASP A O 1
ATOM 732 N N . ALA A 1 95 ? -22.780 -5.994 11.836 1.00 56.88 95 ALA A N 1
ATOM 733 C CA . ALA A 1 95 ? -21.997 -6.851 10.917 1.00 56.88 95 ALA A CA 1
ATOM 734 C C . ALA A 1 95 ? -20.489 -7.004 11.217 1.00 56.88 95 ALA A C 1
ATOM 736 O O . ALA A 1 95 ? -19.690 -7.408 10.367 1.00 56.88 95 ALA A O 1
ATOM 737 N N . LYS A 1 96 ? -20.074 -6.749 12.462 1.00 58.75 96 LYS A N 1
ATOM 738 C CA . LYS A 1 96 ? -18.661 -6.612 12.873 1.00 58.75 96 LYS A CA 1
ATOM 739 C C . LYS A 1 96 ? -17.711 -7.748 12.462 1.00 58.75 96 LYS A C 1
ATOM 741 O O . LYS A 1 96 ? -16.571 -7.466 12.110 1.00 58.75 96 LYS A O 1
ATOM 746 N N . MET A 1 97 ? -18.123 -9.019 12.492 1.00 59.16 97 MET A N 1
ATOM 747 C CA . MET A 1 97 ? -17.192 -10.147 12.289 1.00 59.16 97 MET A CA 1
ATOM 748 C C . MET A 1 97 ? -16.944 -10.498 10.808 1.00 59.16 97 MET A C 1
ATOM 750 O O . MET A 1 97 ? -15.823 -10.848 10.428 1.00 59.16 97 MET A O 1
ATOM 754 N N . GLY A 1 98 ? -17.964 -10.378 9.949 1.00 62.91 98 GLY A N 1
ATOM 755 C CA . GLY A 1 98 ? -17.854 -10.683 8.515 1.00 62.91 98 GLY A CA 1
ATOM 756 C C . GLY A 1 98 ? -16.951 -9.698 7.766 1.00 62.91 98 GLY A C 1
ATOM 757 O O . GLY A 1 98 ? -16.175 -10.091 6.888 1.00 62.91 98 GLY A O 1
ATOM 758 N N . PHE A 1 99 ? -16.982 -8.428 8.173 1.00 63.75 99 PHE A N 1
ATOM 759 C CA . PHE A 1 99 ? -16.201 -7.361 7.553 1.00 63.75 99 PHE A CA 1
ATOM 760 C C . PHE A 1 99 ? -14.702 -7.453 7.843 1.00 63.75 99 PHE A C 1
ATOM 762 O O . PHE A 1 99 ? -13.904 -7.332 6.919 1.00 63.75 99 PHE A O 1
ATOM 769 N N . ILE A 1 100 ? -14.300 -7.807 9.068 1.00 65.12 100 ILE A N 1
ATOM 770 C CA . ILE A 1 100 ? -12.882 -7.995 9.440 1.00 65.12 100 ILE A CA 1
ATOM 771 C C . ILE A 1 100 ? -12.204 -9.006 8.519 1.00 65.12 100 ILE A C 1
ATOM 773 O O . ILE A 1 100 ? -11.096 -8.791 8.027 1.00 65.12 100 ILE A O 1
ATOM 777 N N . LYS A 1 101 ? -12.902 -10.108 8.233 1.00 68.88 101 LYS A N 1
ATOM 778 C CA . LYS A 1 101 ? -12.420 -11.149 7.326 1.00 68.88 101 LYS A CA 1
ATOM 779 C C . LYS A 1 101 ? -12.298 -10.635 5.887 1.00 68.88 101 LYS A C 1
ATOM 781 O O . LYS A 1 101 ? -11.341 -10.994 5.199 1.00 68.88 101 LYS A O 1
ATOM 786 N N . LYS A 1 102 ? -13.231 -9.791 5.432 1.00 70.50 102 LYS A N 1
ATOM 787 C CA . LYS A 1 102 ? -13.236 -9.185 4.089 1.00 70.50 102 LYS A CA 1
ATOM 788 C C . LYS A 1 102 ? -12.088 -8.184 3.920 1.00 70.50 102 LYS A C 1
ATOM 790 O O . LYS A 1 102 ? -11.332 -8.304 2.956 1.00 70.50 102 LYS A O 1
ATOM 795 N N . THR A 1 103 ? -11.891 -7.287 4.883 1.00 67.44 103 THR A N 1
ATOM 796 C CA . THR A 1 103 ? -10.806 -6.292 4.887 1.00 67.44 103 THR A CA 1
ATOM 797 C C . THR A 1 103 ? -9.437 -6.969 4.971 1.00 67.44 103 THR A C 1
ATOM 799 O O . THR A 1 103 ? -8.569 -6.722 4.133 1.00 67.44 103 THR A O 1
ATOM 802 N N . ALA A 1 104 ? -9.269 -7.940 5.877 1.00 71.06 104 ALA A N 1
ATOM 803 C CA . ALA A 1 104 ? -8.040 -8.731 5.975 1.00 71.06 104 ALA A CA 1
ATOM 804 C C . ALA A 1 104 ? -7.724 -9.498 4.677 1.00 71.06 104 ALA A C 1
ATOM 806 O O . ALA A 1 104 ? -6.560 -9.649 4.297 1.00 71.06 104 ALA A O 1
ATOM 807 N N . LYS A 1 105 ? -8.750 -9.997 3.973 1.00 77.75 105 LYS A N 1
ATOM 808 C CA . LYS A 1 105 ? -8.588 -10.681 2.682 1.00 77.75 105 LYS A CA 1
ATOM 809 C C . LYS A 1 105 ? -8.124 -9.716 1.590 1.00 77.75 105 LYS A C 1
ATOM 811 O O . LYS A 1 105 ? -7.236 -10.084 0.819 1.00 77.75 105 LYS A O 1
ATOM 816 N N . ARG A 1 106 ? -8.680 -8.501 1.530 1.00 72.38 106 ARG A N 1
ATOM 817 C CA . ARG A 1 106 ? -8.263 -7.466 0.568 1.00 72.38 106 ARG A CA 1
ATOM 818 C C . ARG A 1 106 ? -6.803 -7.079 0.782 1.00 72.38 106 ARG A C 1
ATOM 820 O O . ARG A 1 106 ? -6.010 -7.193 -0.147 1.00 72.38 106 ARG A O 1
ATOM 827 N N . LEU A 1 107 ? -6.418 -6.811 2.027 1.00 72.06 107 LEU A N 1
ATOM 828 C CA . LEU A 1 107 ? -5.043 -6.476 2.387 1.00 72.06 107 LEU A CA 1
ATOM 829 C C . LEU A 1 107 ? -4.036 -7.579 2.023 1.00 72.06 107 LEU A C 1
ATOM 831 O O . LEU A 1 107 ? -3.002 -7.329 1.404 1.00 72.06 107 LEU A O 1
ATOM 835 N N . LYS A 1 108 ? -4.360 -8.838 2.346 1.00 75.00 108 LYS A N 1
ATOM 836 C CA . LYS A 1 108 ? -3.531 -9.989 1.951 1.00 75.00 108 LYS A CA 1
ATOM 837 C C . LYS A 1 108 ? -3.403 -10.120 0.433 1.00 75.00 108 LYS A C 1
ATOM 839 O O . LYS A 1 108 ? -2.367 -10.568 -0.051 1.00 75.00 108 LYS A O 1
ATOM 844 N N . THR A 1 109 ? -4.447 -9.769 -0.311 1.00 76.06 109 THR A N 1
ATOM 845 C CA . THR A 1 109 ? -4.448 -9.830 -1.777 1.00 76.06 109 THR A CA 1
ATOM 846 C C . THR A 1 109 ? -3.531 -8.763 -2.366 1.00 76.06 109 THR A C 1
ATOM 848 O O . THR A 1 109 ? -2.734 -9.086 -3.241 1.00 76.06 109 THR A O 1
ATOM 851 N N . LEU A 1 110 ? -3.563 -7.538 -1.836 1.00 73.00 110 LEU A N 1
ATOM 852 C CA . LEU A 1 110 ? -2.665 -6.455 -2.248 1.00 73.00 110 LEU A CA 1
ATOM 853 C C . LEU A 1 110 ? -1.196 -6.835 -2.046 1.00 73.00 110 LEU A C 1
ATOM 855 O O . LEU A 1 110 ? -0.419 -6.798 -2.998 1.00 73.00 110 LEU A O 1
ATOM 859 N N . ARG A 1 111 ? -0.844 -7.344 -0.856 1.00 70.81 111 ARG A N 1
ATOM 860 C CA . ARG A 1 111 ? 0.524 -7.805 -0.563 1.00 70.81 111 ARG A CA 1
ATOM 861 C C . ARG A 1 111 ? 0.988 -8.913 -1.513 1.00 70.81 111 ARG A C 1
ATOM 863 O O . ARG A 1 111 ? 2.142 -8.936 -1.930 1.00 70.81 111 ARG A O 1
ATOM 870 N N . LYS A 1 112 ? 0.093 -9.841 -1.873 1.00 74.88 112 LYS A N 1
ATOM 871 C CA . LYS A 1 112 ? 0.397 -10.888 -2.861 1.00 74.88 112 LYS A CA 1
ATOM 872 C C . LYS A 1 112 ? 0.627 -10.308 -4.256 1.00 74.88 112 LYS A C 1
ATOM 874 O O . LYS A 1 112 ? 1.566 -10.738 -4.912 1.00 74.88 112 LYS A O 1
ATOM 879 N N . ARG A 1 113 ? -0.197 -9.351 -4.694 1.00 75.50 113 ARG A N 1
ATOM 880 C CA . ARG A 1 113 ? -0.041 -8.674 -5.993 1.00 75.50 113 ARG A CA 1
ATOM 881 C C . ARG A 1 113 ? 1.296 -7.945 -6.091 1.00 75.50 113 ARG A C 1
ATOM 883 O O . ARG A 1 113 ? 1.970 -8.101 -7.097 1.00 75.50 113 ARG A O 1
ATOM 890 N N . HIS A 1 114 ? 1.704 -7.250 -5.029 1.00 71.25 114 HIS A N 1
ATOM 891 C CA . HIS A 1 114 ? 2.998 -6.561 -4.973 1.00 71.25 114 HIS A CA 1
ATOM 892 C C . HIS A 1 114 ? 4.155 -7.537 -5.194 1.00 71.25 114 HIS A C 1
ATOM 894 O O . HIS A 1 114 ? 4.923 -7.386 -6.133 1.00 71.25 114 HIS A O 1
ATOM 900 N N . ARG A 1 115 ? 4.176 -8.638 -4.434 1.00 73.12 115 ARG A N 1
ATOM 901 C CA . ARG A 1 115 ? 5.226 -9.656 -4.565 1.00 73.12 115 ARG A CA 1
ATOM 902 C C . ARG A 1 115 ? 5.271 -10.321 -5.947 1.00 73.12 115 ARG A C 1
ATOM 904 O O . ARG A 1 115 ? 6.301 -10.866 -6.329 1.00 73.12 115 ARG A O 1
ATOM 911 N N . ILE A 1 116 ? 4.143 -10.366 -6.657 1.00 74.50 116 ILE A N 1
ATOM 912 C CA . ILE A 1 116 ? 4.078 -10.886 -8.029 1.00 74.50 116 ILE A CA 1
ATOM 913 C C . ILE A 1 116 ? 4.632 -9.851 -9.011 1.00 74.50 116 ILE A C 1
ATOM 915 O O . ILE A 1 116 ? 5.426 -10.225 -9.866 1.00 74.50 116 ILE A O 1
ATOM 919 N N . ALA A 1 117 ? 4.260 -8.577 -8.869 1.00 71.62 117 ALA A N 1
ATOM 920 C CA . ALA A 1 117 ? 4.763 -7.494 -9.711 1.00 71.62 117 ALA A CA 1
ATOM 921 C C . ALA A 1 117 ? 6.293 -7.361 -9.619 1.00 71.62 117 ALA A C 1
ATOM 923 O O . ALA A 1 117 ? 6.952 -7.320 -10.654 1.00 71.62 117 ALA A O 1
ATOM 924 N N . ASP A 1 118 ? 6.858 -7.425 -8.408 1.00 73.00 118 ASP A N 1
ATOM 925 C CA . ASP A 1 118 ? 8.312 -7.370 -8.193 1.00 73.00 118 ASP A CA 1
ATOM 926 C C . ASP A 1 118 ? 9.037 -8.497 -8.952 1.00 73.00 118 ASP A C 1
ATOM 928 O O . ASP A 1 118 ? 9.990 -8.259 -9.691 1.00 73.00 118 ASP A O 1
ATOM 932 N N . ARG A 1 119 ? 8.520 -9.732 -8.860 1.00 74.94 119 ARG A N 1
ATOM 933 C CA . ARG A 1 119 ? 9.067 -10.890 -9.591 1.00 74.94 119 ARG A CA 1
ATOM 934 C C . ARG A 1 119 ? 8.944 -10.752 -11.106 1.00 74.94 119 ARG A C 1
ATOM 936 O O . ARG A 1 119 ? 9.792 -11.260 -11.834 1.00 74.94 119 ARG A O 1
ATOM 943 N N . MET A 1 120 ? 7.877 -10.125 -11.597 1.00 78.19 120 MET A N 1
ATOM 944 C CA . MET A 1 120 ? 7.711 -9.886 -13.032 1.00 78.19 120 MET A CA 1
ATOM 945 C C . MET A 1 120 ? 8.721 -8.857 -13.546 1.00 78.19 120 MET A C 1
ATOM 947 O O . MET A 1 120 ? 9.258 -9.048 -14.636 1.00 78.19 120 MET A O 1
ATOM 951 N N . GLU A 1 121 ? 9.030 -7.817 -12.768 1.00 82.00 121 GLU A N 1
ATOM 952 C CA . GLU A 1 121 ? 10.050 -6.836 -13.150 1.00 82.00 121 GLU A CA 1
ATOM 953 C C . GLU A 1 121 ? 11.457 -7.457 -13.144 1.00 82.00 121 GLU A C 1
ATOM 955 O O . GLU A 1 121 ? 12.209 -7.268 -14.098 1.00 82.00 121 GLU A O 1
ATOM 960 N N . GLU A 1 122 ? 11.789 -8.293 -12.153 1.00 82.06 122 GLU A N 1
ATOM 961 C CA . GLU A 1 122 ? 13.042 -9.068 -12.145 1.00 82.06 122 GLU A CA 1
ATOM 962 C C . GLU A 1 122 ? 13.187 -9.938 -13.407 1.00 82.06 122 GLU A C 1
ATOM 964 O O . GLU A 1 122 ? 14.224 -9.918 -14.076 1.00 82.06 122 GLU A O 1
ATOM 969 N N . LEU A 1 123 ? 12.132 -10.675 -13.778 1.00 86.00 123 LEU A N 1
ATOM 970 C CA . LEU A 1 123 ? 12.128 -11.513 -14.981 1.00 86.00 123 LEU A CA 1
ATOM 971 C C . LEU A 1 123 ? 12.278 -10.693 -16.265 1.00 86.00 123 LEU A C 1
ATOM 973 O O . LEU A 1 123 ? 12.966 -11.122 -17.191 1.00 86.00 123 LEU A O 1
ATOM 977 N N . LYS A 1 124 ? 11.669 -9.509 -16.326 1.00 87.75 124 LYS A N 1
ATOM 978 C CA . LYS A 1 124 ? 11.806 -8.587 -17.456 1.00 87.75 124 LYS A CA 1
ATOM 979 C C . LYS A 1 124 ? 13.240 -8.073 -17.589 1.00 87.75 124 LYS A C 1
ATOM 981 O O . LYS A 1 124 ? 13.769 -8.070 -18.698 1.00 87.75 124 LYS A O 1
ATOM 986 N N . VAL A 1 125 ? 13.893 -7.701 -16.486 1.00 89.94 125 VAL A N 1
ATOM 987 C CA . VAL A 1 125 ? 15.311 -7.298 -16.490 1.00 89.94 125 VAL A CA 1
ATOM 988 C C . VAL A 1 125 ? 16.194 -8.441 -16.991 1.00 89.94 125 VAL A C 1
ATOM 990 O O . VAL A 1 125 ? 17.042 -8.228 -17.858 1.00 89.94 125 VAL A O 1
ATOM 993 N N . LEU A 1 126 ? 15.963 -9.667 -16.515 1.00 90.00 126 LEU A N 1
ATOM 994 C CA . LEU A 1 126 ? 16.686 -10.848 -16.994 1.00 90.00 126 LEU A CA 1
ATOM 995 C C . LEU A 1 126 ? 16.461 -11.095 -18.492 1.00 90.00 126 LEU A C 1
ATOM 997 O O . LEU A 1 126 ? 17.416 -11.383 -19.214 1.00 90.00 126 LEU A O 1
ATOM 1001 N N . ALA A 1 127 ? 15.225 -10.949 -18.973 1.00 86.50 127 ALA A N 1
ATOM 1002 C CA . ALA A 1 127 ? 14.895 -11.096 -20.387 1.00 86.50 127 ALA A CA 1
ATOM 1003 C C . ALA A 1 127 ? 15.593 -10.037 -21.257 1.00 86.50 127 ALA A C 1
ATOM 1005 O O . ALA A 1 127 ? 16.132 -10.371 -22.313 1.00 86.50 127 ALA A O 1
ATOM 1006 N N . LEU A 1 128 ? 15.651 -8.782 -20.799 1.00 90.06 128 LEU A N 1
ATOM 1007 C CA . LEU A 1 128 ? 16.376 -7.709 -21.484 1.00 90.06 128 LEU A CA 1
ATOM 1008 C C . LEU A 1 128 ? 17.881 -7.991 -21.536 1.00 90.06 128 LEU A C 1
ATOM 1010 O O . LEU A 1 128 ? 18.472 -7.927 -22.611 1.00 90.06 128 LEU A O 1
ATOM 1014 N N . GLN A 1 129 ? 18.490 -8.405 -20.422 1.00 89.25 129 GLN A N 1
ATOM 1015 C CA . GLN A 1 129 ? 19.909 -8.779 -20.392 1.00 89.25 129 GLN A CA 1
ATOM 1016 C C . GLN A 1 129 ? 20.216 -9.984 -21.293 1.00 89.25 129 GLN A C 1
ATOM 1018 O O . GLN A 1 129 ? 21.264 -10.029 -21.942 1.00 89.25 129 GLN A O 1
ATOM 1023 N N . ALA A 1 130 ? 19.319 -10.973 -21.351 1.00 85.38 130 ALA A N 1
ATOM 1024 C CA . ALA A 1 130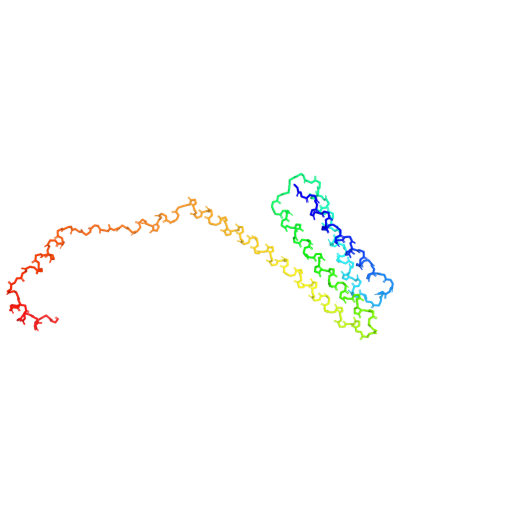 ? 19.451 -12.113 -22.254 1.00 85.38 130 ALA A CA 1
ATOM 1025 C C . ALA A 1 130 ? 19.369 -11.675 -23.724 1.00 85.38 130 ALA A C 1
ATOM 1027 O O . ALA A 1 130 ? 20.167 -12.131 -24.546 1.00 85.38 130 ALA A O 1
ATOM 1028 N N . ASN A 1 131 ? 18.465 -10.746 -24.044 1.00 82.56 131 ASN A N 1
ATOM 1029 C CA . ASN A 1 131 ? 18.355 -10.167 -25.377 1.00 82.56 131 ASN A CA 1
ATOM 1030 C C . ASN A 1 131 ? 19.615 -9.371 -25.762 1.00 82.56 131 ASN A C 1
ATOM 1032 O O . ASN A 1 131 ? 20.176 -9.581 -26.833 1.00 82.56 131 ASN A O 1
ATOM 1036 N N . GLU A 1 132 ? 20.146 -8.536 -24.867 1.00 87.12 132 GLU A N 1
ATOM 1037 C CA . GLU A 1 132 ? 21.409 -7.818 -25.093 1.00 87.12 132 GLU A CA 1
ATOM 1038 C C . GLU A 1 132 ? 22.602 -8.764 -25.302 1.00 87.12 132 GLU A C 1
ATOM 1040 O O . GLU A 1 132 ? 23.476 -8.506 -26.134 1.00 87.12 132 GLU A O 1
ATOM 1045 N N . ARG A 1 133 ? 22.661 -9.884 -24.566 1.00 82.12 133 ARG A N 1
ATOM 1046 C CA . ARG A 1 133 ? 23.673 -10.935 -24.784 1.00 82.12 133 ARG A CA 1
ATOM 1047 C C . ARG A 1 133 ? 23.523 -11.579 -26.163 1.00 82.12 133 ARG A C 1
ATOM 1049 O O . ARG A 1 133 ? 24.524 -11.732 -26.857 1.00 82.12 133 ARG A O 1
ATOM 1056 N N . ARG A 1 134 ? 22.295 -11.905 -26.585 1.00 78.75 134 ARG A N 1
ATOM 1057 C CA . ARG A 1 134 ? 22.010 -12.450 -27.925 1.00 78.75 134 ARG A CA 1
ATOM 1058 C C . ARG A 1 134 ? 22.477 -11.502 -29.031 1.00 78.75 134 ARG A C 1
ATOM 1060 O O . ARG A 1 134 ? 23.160 -11.951 -29.949 1.00 78.75 134 ARG A O 1
ATOM 1067 N N . MET A 1 135 ? 22.165 -10.210 -28.910 1.00 80.88 135 MET A N 1
ATOM 1068 C CA . MET A 1 135 ? 22.581 -9.185 -29.874 1.00 80.88 135 MET A CA 1
ATOM 1069 C C . MET A 1 135 ? 24.108 -9.063 -29.958 1.00 80.88 135 MET A C 1
ATOM 1071 O O . MET A 1 135 ? 24.657 -8.980 -31.055 1.00 80.88 135 MET A O 1
ATOM 1075 N N . ARG A 1 136 ? 24.817 -9.123 -28.820 1.00 83.00 136 ARG A N 1
ATOM 1076 C CA . ARG A 1 136 ? 26.292 -9.095 -28.794 1.00 83.00 136 ARG A CA 1
ATOM 1077 C C . ARG A 1 136 ? 26.938 -10.282 -29.498 1.00 83.00 136 ARG A C 1
ATOM 1079 O O . ARG A 1 136 ? 27.956 -10.108 -30.158 1.00 83.00 136 ARG A O 1
ATOM 1086 N N . TYR A 1 137 ? 26.370 -11.475 -29.357 1.00 81.25 137 TYR A N 1
ATOM 1087 C CA . TYR A 1 137 ? 26.923 -12.679 -29.978 1.00 81.25 137 TYR A CA 1
ATOM 1088 C C . TYR A 1 137 ? 26.533 -12.853 -31.446 1.00 81.25 137 TYR A C 1
ATOM 1090 O O . TYR A 1 137 ? 26.979 -13.821 -32.055 1.00 81.25 137 TYR A O 1
ATOM 1098 N N . LYS A 1 138 ? 25.725 -11.945 -32.021 1.00 73.06 138 LYS A N 1
ATOM 1099 C CA . LYS A 1 138 ? 25.245 -12.035 -33.411 1.00 73.06 138 LYS A CA 1
ATOM 1100 C C . LYS A 1 138 ? 24.728 -13.439 -33.749 1.00 73.06 138 LYS A C 1
ATOM 1102 O O . LYS A 1 138 ? 25.010 -13.986 -34.810 1.00 73.06 138 LYS A O 1
ATOM 1107 N N . ILE A 1 139 ? 23.972 -14.044 -32.830 1.00 61.53 139 ILE A N 1
ATOM 1108 C CA . ILE A 1 139 ? 23.444 -15.408 -33.014 1.00 61.53 139 ILE A CA 1
ATOM 1109 C C . ILE A 1 139 ? 22.571 -15.486 -34.284 1.00 61.53 139 ILE A C 1
ATOM 1111 O O . ILE A 1 139 ? 22.531 -16.517 -34.955 1.00 61.53 139 ILE A O 1
ATOM 1115 N N . ASP A 1 140 ? 21.949 -14.371 -34.669 1.00 63.06 140 ASP A N 1
ATOM 1116 C CA . ASP A 1 140 ? 21.165 -14.251 -35.901 1.00 63.06 140 ASP A CA 1
ATOM 1117 C C . ASP A 1 140 ? 22.029 -14.293 -37.190 1.00 63.06 140 ASP A C 1
ATOM 1119 O O . ASP A 1 140 ? 21.553 -14.735 -38.233 1.00 63.06 140 ASP A O 1
ATOM 1123 N N . ASP A 1 141 ? 23.327 -13.961 -37.138 1.00 59.53 141 ASP A N 1
ATOM 1124 C CA . ASP A 1 141 ? 24.241 -14.112 -38.290 1.00 59.53 141 ASP A CA 1
ATOM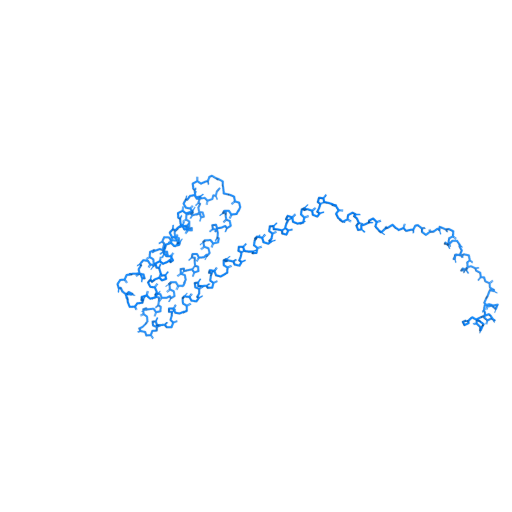 1125 C C . ASP A 1 141 ? 24.614 -15.592 -38.533 1.00 59.53 141 ASP A C 1
ATOM 1127 O O . ASP A 1 141 ? 24.834 -16.009 -39.675 1.00 59.53 141 ASP A O 1
ATOM 1131 N N . CYS A 1 142 ? 24.629 -16.427 -37.483 1.00 55.88 142 CYS A N 1
ATOM 1132 C CA . CYS A 1 142 ? 24.866 -17.873 -37.612 1.00 55.88 142 CYS A CA 1
ATOM 1133 C C . CYS A 1 142 ? 23.709 -18.601 -38.311 1.00 55.88 142 CYS A C 1
ATOM 1135 O O . CYS A 1 142 ? 23.945 -19.568 -39.032 1.00 55.88 142 CYS A O 1
ATOM 1137 N N . THR A 1 143 ? 22.469 -18.141 -38.128 1.00 55.50 143 THR A N 1
ATOM 1138 C CA . THR A 1 143 ? 21.289 -18.731 -38.785 1.00 55.50 143 THR A CA 1
ATOM 1139 C C . THR A 1 143 ? 21.140 -18.273 -40.236 1.00 55.50 143 THR A C 1
ATOM 1141 O O . THR A 1 143 ? 20.678 -19.049 -41.067 1.00 55.50 143 THR A O 1
ATOM 1144 N N . ASN A 1 144 ? 21.612 -17.074 -40.586 1.00 53.09 144 ASN A N 1
ATOM 1145 C CA . ASN A 1 144 ? 21.636 -16.604 -41.978 1.00 53.09 144 ASN A CA 1
ATOM 1146 C C . ASN A 1 144 ? 22.773 -17.219 -42.815 1.00 53.09 144 ASN A C 1
ATOM 1148 O O . ASN A 1 144 ? 22.687 -17.269 -44.040 1.00 53.09 144 ASN A O 1
ATOM 1152 N N . SER A 1 145 ? 23.823 -17.739 -42.173 1.00 53.53 145 SER A N 1
ATOM 1153 C CA . SER A 1 145 ? 24.971 -18.356 -42.857 1.00 53.53 145 SER A CA 1
ATOM 1154 C C . SER A 1 145 ? 24.663 -19.733 -43.475 1.00 53.53 145 SER A C 1
ATOM 1156 O O . SER A 1 145 ? 25.393 -20.189 -44.355 1.00 53.53 145 SER A O 1
ATOM 1158 N N . THR A 1 146 ? 23.578 -20.400 -43.063 1.00 52.09 146 THR A N 1
ATOM 1159 C CA . THR A 1 146 ? 23.110 -21.666 -43.665 1.00 52.09 146 THR A CA 1
ATOM 1160 C C . THR A 1 146 ? 22.200 -21.459 -44.876 1.00 52.09 146 THR A C 1
ATOM 1162 O O . THR A 1 146 ? 22.013 -22.393 -45.653 1.00 52.09 146 THR A O 1
ATOM 1165 N N . ALA A 1 147 ? 21.723 -20.236 -45.126 1.00 49.94 147 ALA A N 1
ATOM 1166 C CA . ALA A 1 147 ? 21.053 -19.859 -46.369 1.00 49.94 147 ALA A CA 1
ATOM 1167 C C . ALA A 1 147 ? 22.080 -19.534 -47.468 1.00 49.94 147 ALA A C 1
ATOM 1169 O O . ALA A 1 147 ? 22.015 -18.505 -48.141 1.00 49.94 147 ALA A O 1
ATOM 1170 N N . ARG A 1 148 ? 23.069 -20.412 -47.667 1.00 50.47 148 ARG A N 1
ATOM 1171 C CA . ARG A 1 148 ? 23.931 -20.342 -48.844 1.00 50.47 148 ARG A CA 1
ATOM 1172 C C . ARG A 1 148 ? 23.076 -20.788 -50.025 1.00 50.47 148 ARG A C 1
ATOM 1174 O O . ARG A 1 148 ? 22.953 -21.981 -50.283 1.00 50.47 148 ARG A O 1
ATOM 1181 N N . VAL A 1 149 ? 22.436 -19.831 -50.697 1.00 57.22 149 VAL A N 1
ATOM 1182 C CA . VAL A 1 149 ? 21.791 -20.051 -51.994 1.00 57.22 149 VAL A CA 1
ATOM 1183 C C . VAL A 1 149 ? 22.855 -20.657 -52.902 1.00 57.22 149 VAL A C 1
ATOM 1185 O O . VAL A 1 149 ? 23.790 -19.978 -53.324 1.00 57.22 149 VAL A O 1
ATOM 1188 N N . VAL A 1 150 ? 22.768 -21.968 -53.120 1.00 59.41 150 VAL A N 1
ATOM 1189 C CA . VAL A 1 150 ? 23.608 -22.664 -54.088 1.00 59.41 150 VAL A CA 1
ATOM 1190 C C . VAL A 1 150 ? 23.242 -22.062 -55.443 1.00 59.41 150 VAL A C 1
ATOM 1192 O O . VAL A 1 150 ? 22.068 -22.122 -55.816 1.00 59.41 150 VAL A O 1
ATOM 1195 N N . PRO A 1 151 ? 24.180 -21.425 -56.164 1.00 57.59 151 PRO A N 1
ATOM 1196 C CA . PRO A 1 151 ? 23.870 -20.864 -57.465 1.00 57.59 151 PRO A CA 1
ATOM 1197 C C . PRO A 1 151 ? 23.495 -22.028 -58.379 1.00 57.59 151 PRO A C 1
ATOM 1199 O O . PRO A 1 151 ? 24.308 -22.916 -58.632 1.00 57.59 151 PRO A O 1
ATOM 1202 N N . VAL A 1 152 ? 22.240 -22.056 -58.825 1.00 62.78 152 VAL A N 1
ATOM 1203 C CA . VAL A 1 152 ? 21.801 -22.994 -59.857 1.00 62.78 152 VAL A CA 1
ATOM 1204 C C . VAL A 1 152 ? 22.659 -22.718 -61.090 1.00 62.78 152 VAL A C 1
ATOM 1206 O O . VAL A 1 152 ? 22.656 -21.600 -61.605 1.00 62.78 152 VAL A O 1
ATOM 1209 N N . ASP A 1 153 ? 23.439 -23.714 -61.516 1.00 62.00 153 ASP A N 1
ATOM 1210 C CA . ASP A 1 153 ? 24.334 -23.605 -62.670 1.00 62.00 153 ASP A CA 1
ATOM 1211 C C . ASP A 1 153 ? 23.515 -23.181 -63.896 1.00 62.00 153 ASP A C 1
ATOM 1213 O O . ASP A 1 153 ? 22.573 -23.862 -64.307 1.00 62.00 153 ASP A O 1
ATOM 1217 N N . THR A 1 154 ? 23.874 -22.042 -64.485 1.00 62.09 154 THR A N 1
ATOM 1218 C CA . THR A 1 154 ? 23.214 -21.453 -65.656 1.00 62.09 154 THR A CA 1
ATOM 1219 C C . THR A 1 154 ? 23.115 -22.438 -66.832 1.00 62.09 154 THR A C 1
ATOM 1221 O O . THR A 1 154 ? 22.188 -22.339 -67.639 1.00 62.09 154 THR A O 1
ATOM 1224 N N . ARG A 1 155 ? 24.003 -23.444 -66.917 1.00 61.94 155 ARG A N 1
ATOM 1225 C CA . ARG A 1 155 ? 23.926 -24.525 -67.919 1.00 61.94 155 ARG A CA 1
ATOM 1226 C C . ARG A 1 155 ? 22.695 -25.411 -67.743 1.00 61.94 155 ARG A C 1
ATOM 1228 O O . ARG A 1 155 ? 22.159 -25.897 -68.734 1.00 61.94 155 ARG A O 1
ATOM 1235 N N . MET A 1 156 ? 22.199 -25.574 -66.518 1.00 60.44 156 MET A N 1
ATOM 1236 C CA . MET A 1 156 ? 20.982 -26.340 -66.248 1.00 60.44 156 MET A CA 1
ATOM 1237 C C . MET A 1 156 ? 19.754 -25.661 -66.871 1.00 60.44 156 MET A C 1
ATOM 1239 O O . MET A 1 156 ? 18.908 -26.327 -67.463 1.00 60.44 156 MET A O 1
ATOM 1243 N N . LEU A 1 157 ? 19.700 -24.324 -66.837 1.00 61.12 157 LEU A N 1
ATOM 1244 C CA . LEU A 1 157 ? 18.638 -23.545 -67.480 1.00 61.12 157 LEU A CA 1
ATOM 1245 C C . LEU A 1 157 ? 18.651 -23.691 -69.011 1.00 61.12 157 LEU A C 1
ATOM 1247 O O . LEU A 1 157 ? 17.588 -23.721 -69.631 1.00 61.12 157 LEU A O 1
ATOM 1251 N N . ALA A 1 158 ? 19.835 -23.817 -69.621 1.00 62.00 158 ALA A N 1
ATOM 1252 C CA . ALA A 1 158 ? 19.968 -24.043 -71.061 1.00 62.00 158 ALA A CA 1
ATOM 1253 C C . ALA A 1 158 ? 19.424 -25.419 -71.484 1.00 62.00 158 ALA A C 1
ATOM 1255 O O . ALA A 1 158 ? 18.744 -25.511 -72.505 1.00 62.00 158 ALA A O 1
ATOM 1256 N N . ILE A 1 159 ? 19.638 -26.456 -70.664 1.00 62.16 159 ILE A N 1
ATOM 1257 C CA . ILE A 1 159 ? 19.109 -27.808 -70.909 1.00 62.16 159 ILE A CA 1
ATOM 1258 C C . ILE A 1 159 ? 17.574 -27.801 -70.880 1.00 62.16 159 ILE A C 1
ATOM 1260 O O . ILE A 1 159 ? 16.942 -28.312 -71.803 1.00 62.16 159 ILE A O 1
ATOM 1264 N N . TYR A 1 160 ? 16.956 -27.163 -69.878 1.00 61.22 160 TYR A N 1
ATOM 1265 C CA . TYR A 1 160 ? 15.490 -27.074 -69.798 1.00 61.22 160 TYR A CA 1
ATOM 1266 C C . TYR A 1 160 ? 14.879 -26.264 -70.945 1.00 61.22 160 TYR A C 1
ATOM 1268 O O . TYR A 1 160 ? 13.829 -26.629 -71.473 1.00 61.22 160 TYR A O 1
ATOM 1276 N N . LYS A 1 161 ? 15.546 -25.186 -71.369 1.00 61.78 161 LYS A N 1
ATOM 1277 C CA . LYS A 1 161 ? 15.077 -24.355 -72.483 1.00 61.78 161 LYS A CA 1
ATOM 1278 C C . LYS A 1 161 ? 15.150 -25.096 -73.821 1.00 61.78 161 LYS A C 1
ATOM 1280 O O . LYS A 1 161 ? 14.247 -24.949 -74.637 1.00 61.78 161 LYS A O 1
ATOM 1285 N N . GLN A 1 162 ? 16.187 -25.912 -74.021 1.00 60.09 162 GLN A N 1
ATOM 1286 C CA . GLN A 1 162 ? 16.341 -26.746 -75.212 1.00 60.09 162 GLN A CA 1
ATOM 1287 C C . GLN A 1 162 ? 15.352 -27.918 -75.219 1.00 60.09 162 GLN A C 1
ATOM 1289 O O . GLN A 1 162 ? 14.777 -28.217 -76.261 1.00 60.09 162 GLN A O 1
ATOM 1294 N N . ALA A 1 163 ? 15.080 -28.531 -74.062 1.00 60.06 163 ALA A N 1
ATOM 1295 C CA . ALA A 1 163 ? 14.062 -29.574 -73.937 1.00 60.06 163 ALA A CA 1
ATOM 1296 C C . ALA A 1 163 ? 12.650 -29.062 -74.279 1.00 60.06 163 ALA A C 1
ATOM 1298 O O . ALA A 1 163 ? 11.889 -29.758 -74.944 1.00 60.06 163 ALA A O 1
ATOM 1299 N N . ALA A 1 164 ? 12.320 -27.825 -73.888 1.00 61.62 164 ALA A N 1
ATOM 1300 C CA . ALA A 1 164 ? 11.032 -27.197 -74.192 1.00 61.62 164 ALA A CA 1
ATOM 1301 C C . ALA A 1 164 ? 10.857 -26.816 -75.678 1.00 61.62 164 ALA A C 1
ATOM 1303 O O . ALA A 1 164 ? 9.733 -26.579 -76.112 1.00 61.62 164 ALA A O 1
ATOM 1304 N N . SER A 1 165 ? 11.944 -26.749 -76.457 1.00 64.38 165 SER A N 1
ATOM 1305 C CA . SER A 1 165 ? 11.917 -26.428 -77.891 1.00 64.38 165 SER A CA 1
ATOM 1306 C C . SER A 1 165 ? 12.001 -27.659 -78.803 1.00 64.38 165 SER A C 1
ATOM 1308 O O . SER A 1 165 ? 12.066 -27.502 -80.021 1.00 64.38 165 SER A O 1
ATOM 1310 N N . LEU A 1 166 ? 12.059 -28.874 -78.247 1.00 65.69 166 LEU A N 1
ATOM 1311 C CA . LEU A 1 166 ? 12.116 -30.109 -79.030 1.00 65.69 166 LEU A CA 1
ATOM 1312 C C . LEU A 1 166 ? 10.716 -30.465 -79.539 1.00 65.69 166 LEU A C 1
ATOM 1314 O O . LEU A 1 166 ? 9.815 -30.765 -78.761 1.00 65.69 166 LEU A O 1
ATOM 1318 N N . VAL A 1 167 ? 10.553 -30.459 -80.860 1.00 68.56 167 VAL A N 1
ATOM 1319 C CA . VAL A 1 167 ? 9.317 -30.852 -81.550 1.00 68.56 167 VAL A CA 1
ATOM 1320 C C . VAL A 1 167 ? 9.557 -32.196 -82.241 1.00 68.56 167 VAL A C 1
ATOM 1322 O O . VAL A 1 167 ? 10.633 -32.422 -82.789 1.00 68.56 167 VAL A O 1
ATOM 1325 N N . GLY A 1 168 ? 8.577 -33.102 -82.203 1.00 65.69 168 GLY A N 1
ATOM 1326 C CA . GLY A 1 168 ? 8.678 -34.436 -82.821 1.00 65.69 168 GLY A CA 1
ATOM 1327 C C . GLY A 1 168 ? 9.153 -35.555 -81.887 1.00 65.69 168 GLY A C 1
ATOM 1328 O O . GLY A 1 168 ? 9.264 -36.700 -82.313 1.00 65.69 168 GLY A O 1
ATOM 1329 N N . ILE A 1 169 ? 9.381 -35.252 -80.605 1.00 70.06 169 ILE A N 1
ATOM 1330 C CA . ILE A 1 169 ? 9.733 -36.251 -79.581 1.00 70.06 169 ILE A CA 1
ATOM 1331 C C . ILE A 1 169 ? 8.512 -36.954 -78.968 1.00 70.06 169 ILE A C 1
ATOM 1333 O O . ILE A 1 169 ? 8.685 -37.933 -78.249 1.00 70.06 169 ILE A O 1
ATOM 1337 N N . ASP A 1 170 ? 7.289 -36.495 -79.257 1.00 69.50 170 ASP A N 1
ATOM 1338 C CA . ASP A 1 170 ? 6.059 -37.068 -78.690 1.00 69.50 170 ASP A CA 1
ATOM 1339 C C . ASP A 1 170 ? 5.799 -38.511 -79.146 1.00 69.50 170 ASP A C 1
ATOM 1341 O O . ASP A 1 170 ? 5.280 -39.305 -78.369 1.00 69.50 170 ASP A O 1
ATOM 1345 N N . GLY A 1 171 ? 6.210 -38.882 -80.364 1.00 70.44 171 GLY A N 1
ATOM 1346 C CA . GLY A 1 171 ? 6.084 -40.256 -80.866 1.00 70.44 171 GLY A CA 1
ATOM 1347 C C . GLY A 1 171 ? 6.923 -41.253 -80.053 1.00 70.44 171 GLY A C 1
ATOM 1348 O O . GLY A 1 171 ? 6.348 -42.083 -79.349 1.00 70.44 171 GLY A O 1
ATOM 1349 N N . PRO A 1 172 ? 8.267 -41.130 -80.062 1.00 72.06 172 PRO A N 1
ATOM 1350 C CA . PRO A 1 172 ? 9.150 -42.016 -79.297 1.00 72.06 172 PRO A CA 1
ATOM 1351 C C . PRO A 1 172 ? 8.889 -41.973 -77.786 1.00 72.06 172 PRO A C 1
ATOM 1353 O O . PRO A 1 172 ? 9.007 -42.980 -77.096 1.00 72.06 172 PRO A O 1
ATOM 1356 N N . LYS A 1 173 ? 8.497 -40.810 -77.252 1.00 72.38 173 LYS A N 1
ATOM 1357 C CA . LYS A 1 173 ? 8.130 -40.657 -75.841 1.00 72.38 173 LYS A CA 1
ATOM 1358 C C . LYS A 1 173 ? 6.933 -41.535 -75.477 1.00 72.38 173 LYS A C 1
ATOM 1360 O O . LYS A 1 173 ? 6.993 -42.231 -74.471 1.00 72.38 173 LYS A O 1
ATOM 1365 N N . ASN A 1 174 ? 5.880 -41.551 -76.293 1.00 69.88 174 ASN A N 1
ATOM 1366 C CA . ASN A 1 174 ? 4.671 -42.329 -76.012 1.00 69.88 174 ASN A CA 1
ATOM 1367 C C . ASN A 1 174 ? 4.868 -43.847 -76.186 1.00 69.88 174 ASN A C 1
ATOM 1369 O O . ASN A 1 174 ? 4.127 -44.614 -75.577 1.00 69.88 174 ASN A O 1
ATOM 1373 N N . GLU A 1 175 ? 5.872 -44.282 -76.953 1.00 75.38 175 GLU A N 1
ATOM 1374 C CA . GLU A 1 175 ? 6.282 -45.695 -77.042 1.00 75.38 175 GLU A CA 1
ATOM 1375 C C . GLU A 1 175 ? 7.114 -46.162 -75.843 1.00 75.38 175 GLU A C 1
ATOM 1377 O O . GLU A 1 175 ? 7.080 -47.340 -75.497 1.00 75.38 175 GLU A O 1
ATOM 1382 N N . LEU A 1 176 ? 7.848 -45.254 -75.196 1.00 73.50 176 LEU A N 1
ATOM 1383 C CA . LEU A 1 176 ? 8.694 -45.568 -74.040 1.00 73.50 176 LEU A CA 1
ATOM 1384 C C . LEU A 1 176 ? 7.962 -45.409 -72.699 1.00 73.50 176 LEU A C 1
ATOM 1386 O O . LEU A 1 176 ? 8.308 -46.088 -71.736 1.00 73.50 176 LEU A O 1
ATOM 1390 N N . VAL A 1 177 ? 6.916 -44.574 -72.639 1.00 70.56 177 VAL A N 1
ATOM 1391 C CA . VAL A 1 177 ? 6.052 -44.388 -71.453 1.00 70.56 177 VAL A CA 1
ATOM 1392 C C . VAL A 1 177 ? 5.518 -45.708 -70.856 1.00 70.56 177 VAL A C 1
ATOM 1394 O O . VAL A 1 177 ? 5.543 -45.825 -69.633 1.00 70.56 177 VAL A O 1
ATOM 1397 N N . PRO A 1 178 ? 5.102 -46.728 -71.635 1.00 73.38 178 PRO A N 1
ATOM 1398 C CA . PRO A 1 178 ? 4.650 -48.015 -71.095 1.00 73.38 178 PRO A CA 1
ATOM 1399 C C . PRO A 1 178 ? 5.749 -48.838 -70.407 1.00 73.38 178 PRO A C 1
ATOM 1401 O O . PRO A 1 178 ? 5.433 -49.733 -69.629 1.00 73.38 178 PRO A O 1
ATOM 1404 N N . TYR A 1 179 ? 7.025 -48.564 -70.698 1.00 71.31 179 TYR A N 1
ATOM 1405 C CA . TYR A 1 179 ? 8.175 -49.276 -70.129 1.00 71.31 179 TYR A CA 1
ATOM 1406 C C . TYR A 1 179 ? 8.791 -48.549 -68.928 1.00 71.31 179 TYR A C 1
ATOM 1408 O O . TYR A 1 179 ? 9.621 -49.119 -68.223 1.00 71.31 179 TYR A O 1
ATOM 1416 N N . CYS A 1 180 ? 8.386 -47.303 -68.678 1.00 59.78 180 CYS A N 1
ATOM 1417 C CA . CYS A 1 180 ? 8.765 -46.543 -67.496 1.00 59.78 180 CYS A CA 1
ATOM 1418 C C . CYS A 1 180 ? 7.738 -46.771 -66.376 1.00 59.78 180 CYS A C 1
ATOM 1420 O O . CYS A 1 180 ? 6.883 -45.924 -66.123 1.00 59.78 180 CYS A O 1
ATOM 1422 N N . CYS A 1 181 ? 7.826 -47.932 -65.727 1.00 54.62 181 CYS A N 1
ATOM 1423 C CA . CYS A 1 181 ? 7.350 -48.134 -64.356 1.00 54.62 181 CYS A CA 1
ATOM 1424 C C . CYS A 1 181 ? 8.537 -48.036 -63.398 1.00 54.62 181 CYS A C 1
ATOM 1426 O O . CYS A 1 181 ? 9.569 -48.683 -63.688 1.00 54.62 181 CYS A O 1
#

InterPro domains:
  IPR038005 Virus X resistance protein-like, coiled-coil domain [cd14798] (11-124)
  IPR041118 Disease resistance, N-terminal [PF18052] (12-95)

Radius of gyration: 36.23 Å; chains: 1; bounding box: 52×67×105 Å

Sequence (181 aa):
MSAPIISATMGAMNTLIGKLAALMGDEYKKLTSVRKQASFLKDELSAMKALLEKLELMDELDPLAKNWRDHVREMSYDLENCIDDFMRDLGGADAKMGFIKKTAKRLKTLRKRHRIADRMEELKVLALQANERRMRYKIDDCTNSTARVVPVDTRMLAIYKQAASLVGIDGPKNELVPYCC